Protein AF-F4BHX8-F1 (afdb_monomer)

Secondary structure (DSSP, 8-state):
-GGGGGGGSTT-TTPPEEEE-TT-S-EEEEEEEEPPP-S-TTSTT-TT-EEEEEEEESEEEEEEEETTEEEEE---

Mean predicted aligned error: 7.49 Å

Organism: NCBI:txid622488

pLDDT: mean 79.25, std 18.77, range [30.22, 94.0]

InterPro domains:
  IPR029062 Class I glutamine amidotransferase-like [G3DSA:3.40.50.880] (1-69)
  IPR029062 Class I glutamine amidotransferase-like [SSF52317] (1-56)

Sequence (76 aa):
MLAQLKSLIKGAENWPIFIKNKSEQFEARASMVEIQESDSIWFADMADTKAPIAVVRVVHYLKMITNNKLCYQARK

Structure (mmCIF, N/CA/C/O backbone):
data_AF-F4BHX8-F1
#
_entry.id   AF-F4BHX8-F1
#
loop_
_atom_site.group_PDB
_atom_site.id
_atom_site.type_symbol
_atom_site.label_atom_id
_atom_site.label_alt_id
_atom_site.label_comp_id
_atom_site.label_asym_id
_atom_site.label_entity_id
_atom_site.label_seq_id
_atom_site.pdbx_PDB_ins_code
_atom_site.Cartn_x
_atom_site.Cartn_y
_atom_site.Cartn_z
_atom_site.occupancy
_atom_site.B_iso_or_equiv
_atom_site.auth_seq_id
_atom_site.auth_comp_id
_atom_site.auth_asym_id
_atom_site.auth_atom_id
_atom_site.pdbx_PDB_model_num
ATOM 1 N N . MET A 1 1 ? -8.308 7.579 -0.764 1.00 76.44 1 MET A N 1
ATOM 2 C CA . MET A 1 1 ? -9.230 8.271 -1.686 1.00 76.44 1 MET A CA 1
ATOM 3 C C . MET A 1 1 ? -9.043 7.901 -3.161 1.00 76.44 1 MET A C 1
ATOM 5 O O . MET A 1 1 ? -10.036 7.903 -3.859 1.00 76.44 1 MET A O 1
ATOM 9 N N . LEU A 1 2 ? -7.874 7.487 -3.668 1.00 88.12 2 LEU A N 1
ATOM 10 C CA . LEU A 1 2 ? -7.780 7.004 -5.063 1.00 88.12 2 LEU A CA 1
ATOM 11 C C . LEU A 1 2 ? -8.559 5.690 -5.311 1.00 88.12 2 LEU A C 1
ATOM 13 O O . LEU A 1 2 ? -9.267 5.555 -6.301 1.00 88.12 2 LEU A O 1
ATOM 17 N N . ALA A 1 3 ? -8.517 4.761 -4.350 1.00 85.81 3 ALA A N 1
ATOM 18 C CA . ALA A 1 3 ? -9.198 3.464 -4.433 1.00 85.81 3 ALA A CA 1
ATOM 19 C C . ALA A 1 3 ? -10.728 3.532 -4.639 1.00 85.81 3 ALA A C 1
ATOM 21 O O . ALA A 1 3 ? -11.328 2.582 -5.132 1.00 85.81 3 ALA A O 1
ATOM 22 N N . GLN A 1 4 ? -11.373 4.646 -4.272 1.00 86.12 4 GLN A N 1
ATOM 23 C CA . GLN A 1 4 ? -12.817 4.835 -4.462 1.00 86.12 4 GLN A CA 1
ATOM 24 C C . GLN A 1 4 ? -13.180 5.238 -5.897 1.00 86.12 4 GLN A C 1
ATOM 26 O O . GLN A 1 4 ? -14.329 5.082 -6.294 1.00 86.12 4 GLN A O 1
ATOM 31 N N . LEU A 1 5 ? -12.209 5.707 -6.684 1.00 90.56 5 LEU A N 1
ATOM 32 C CA . LEU A 1 5 ? -12.386 6.107 -8.081 1.00 90.56 5 LEU A CA 1
ATOM 33 C C . LEU A 1 5 ? -12.117 4.953 -9.057 1.00 90.56 5 LEU A C 1
ATOM 35 O O . LEU A 1 5 ? -11.958 5.187 -10.252 1.00 90.56 5 LEU A O 1
ATOM 39 N N . LYS A 1 6 ? -12.059 3.704 -8.573 1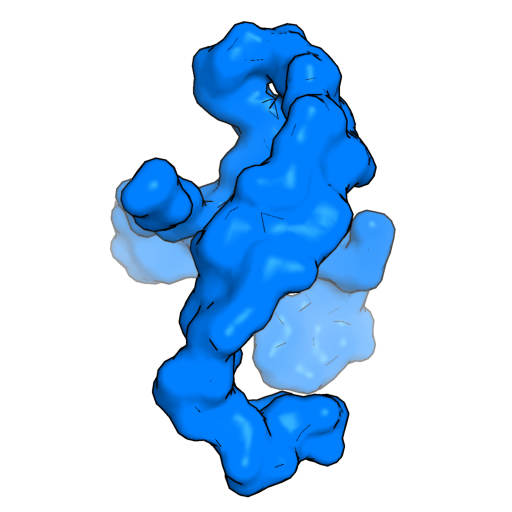.00 87.69 6 LYS A N 1
ATOM 40 C CA . LYS A 1 6 ? -11.694 2.542 -9.394 1.00 87.69 6 LYS A CA 1
ATOM 41 C C . LYS A 1 6 ? -12.593 2.327 -10.616 1.00 87.69 6 LYS A C 1
ATOM 43 O O . LYS A 1 6 ? -12.143 1.759 -11.596 1.00 87.69 6 LYS A O 1
ATOM 48 N N . SER A 1 7 ? -13.841 2.801 -10.581 1.00 88.44 7 SER A N 1
ATOM 49 C CA . SER A 1 7 ? -14.763 2.741 -11.724 1.00 88.44 7 SER A CA 1
ATOM 50 C C . SER A 1 7 ? -14.350 3.638 -12.895 1.00 88.44 7 SER A C 1
ATOM 52 O O . SER A 1 7 ? -14.818 3.430 -14.008 1.00 88.44 7 SER A O 1
ATOM 54 N N . LEU A 1 8 ? -13.498 4.636 -12.653 1.00 92.62 8 LEU A N 1
ATOM 55 C CA . LEU A 1 8 ? -13.018 5.583 -13.662 1.00 92.62 8 LEU A CA 1
ATOM 56 C C . LEU A 1 8 ? -11.645 5.194 -14.230 1.00 92.62 8 LEU A C 1
ATOM 58 O O . LEU A 1 8 ? -11.218 5.755 -15.236 1.00 92.62 8 LEU A O 1
ATOM 62 N N . ILE A 1 9 ? -10.941 4.259 -13.587 1.00 90.56 9 ILE A N 1
ATOM 63 C CA . ILE A 1 9 ? -9.556 3.901 -13.901 1.00 90.56 9 ILE A CA 1
ATOM 64 C C . ILE A 1 9 ? -9.552 2.513 -14.540 1.00 90.56 9 ILE A C 1
ATOM 66 O O . ILE A 1 9 ? -9.922 1.527 -13.908 1.00 90.56 9 ILE A O 1
ATOM 70 N N . LYS A 1 10 ? -9.121 2.425 -15.801 1.00 89.19 10 LYS A N 1
ATOM 71 C CA . LYS A 1 10 ? -9.001 1.142 -16.508 1.00 89.19 10 LYS A CA 1
ATOM 72 C C . LYS A 1 10 ? -7.950 0.260 -15.823 1.00 89.19 10 LYS A C 1
ATOM 74 O O . LYS A 1 10 ? -6.861 0.750 -15.534 1.00 89.19 10 LYS A O 1
ATOM 79 N N . GLY A 1 11 ? -8.262 -1.014 -15.578 1.00 87.12 11 GLY A N 1
ATOM 80 C CA . GLY A 1 11 ? -7.348 -1.948 -14.904 1.00 87.12 11 GLY A CA 1
ATOM 81 C C . GLY A 1 11 ? -7.369 -1.868 -13.369 1.00 87.12 11 GLY A C 1
ATOM 82 O O . GLY A 1 11 ? -6.589 -2.550 -12.705 1.00 87.12 11 GLY A O 1
ATOM 83 N N . ALA A 1 12 ? -8.240 -1.038 -12.781 1.00 89.56 12 ALA A N 1
ATOM 84 C CA . ALA A 1 12 ? -8.380 -0.883 -11.330 1.00 89.56 12 ALA A CA 1
ATOM 85 C C . ALA A 1 12 ? -9.501 -1.750 -10.720 1.00 89.56 12 ALA A C 1
ATOM 87 O O . ALA A 1 12 ? -9.860 -1.574 -9.553 1.00 89.56 12 ALA A O 1
ATOM 88 N N . GLU A 1 13 ? -10.078 -2.697 -11.464 1.00 86.69 13 GLU A N 1
ATOM 89 C CA . GLU A 1 13 ? -11.251 -3.481 -11.043 1.00 86.69 13 GLU A CA 1
ATOM 90 C C . GLU A 1 13 ? -10.980 -4.241 -9.734 1.00 86.69 13 GLU A C 1
ATOM 92 O O . GLU A 1 13 ? -11.825 -4.275 -8.826 1.00 86.69 13 GLU A O 1
ATOM 97 N N . ASN A 1 14 ? -9.752 -4.755 -9.622 1.00 86.38 14 ASN A N 1
ATOM 98 C CA . ASN A 1 14 ? -9.244 -5.531 -8.495 1.00 86.38 14 ASN A CA 1
ATOM 99 C C . ASN A 1 14 ? -8.718 -4.675 -7.337 1.00 86.38 14 ASN A C 1
ATOM 101 O O . ASN A 1 14 ? -8.224 -5.231 -6.360 1.00 86.38 14 ASN A O 1
ATOM 105 N N . TRP A 1 15 ? -8.795 -3.344 -7.403 1.00 87.06 15 TRP A N 1
ATOM 106 C CA . TRP A 1 15 ? -8.313 -2.523 -6.298 1.00 87.06 15 TRP A CA 1
ATOM 107 C C . TRP A 1 15 ? -9.125 -2.761 -5.015 1.00 87.06 15 TRP A C 1
ATOM 109 O O . TRP A 1 15 ? -10.365 -2.815 -5.057 1.00 87.06 15 TRP A O 1
ATOM 119 N N . PRO A 1 16 ? -8.443 -2.870 -3.861 1.00 86.25 16 PRO A N 1
ATOM 120 C CA . PRO A 1 16 ? -9.100 -3.033 -2.576 1.00 86.25 16 PRO A CA 1
ATOM 121 C C . PRO A 1 16 ? -9.810 -1.750 -2.157 1.00 86.25 16 PRO A C 1
ATOM 123 O O . PRO A 1 16 ? -9.420 -0.641 -2.525 1.00 86.25 16 PRO A O 1
ATOM 126 N N . ILE A 1 17 ? -10.797 -1.895 -1.280 1.00 83.94 17 ILE A N 1
ATOM 127 C CA . ILE A 1 17 ? -11.304 -0.770 -0.491 1.00 83.94 17 ILE A CA 1
ATOM 128 C C . ILE A 1 17 ? -10.612 -0.740 0.872 1.00 83.94 17 ILE A C 1
ATOM 130 O O . ILE A 1 17 ? -10.316 -1.784 1.459 1.00 83.94 17 ILE A O 1
ATOM 134 N N . PHE A 1 18 ? -10.375 0.465 1.381 1.00 84.75 18 PHE A N 1
ATOM 135 C CA . PHE A 1 18 ? -9.828 0.672 2.717 1.00 84.75 18 PHE A CA 1
ATOM 136 C C . PHE A 1 18 ? -10.966 0.743 3.737 1.00 84.75 18 PHE A C 1
ATOM 138 O O . PHE A 1 18 ? -11.841 1.602 3.624 1.00 84.75 18 PHE A O 1
ATOM 145 N N . ILE A 1 19 ? -10.939 -0.136 4.738 1.00 85.25 19 ILE A N 1
ATOM 146 C CA . ILE A 1 19 ? -11.890 -0.154 5.860 1.00 85.25 19 ILE A CA 1
ATOM 147 C C . ILE A 1 19 ? -11.158 -0.016 7.204 1.00 85.25 19 ILE A C 1
ATOM 149 O O . ILE A 1 19 ? -9.923 -0.076 7.264 1.00 85.25 19 I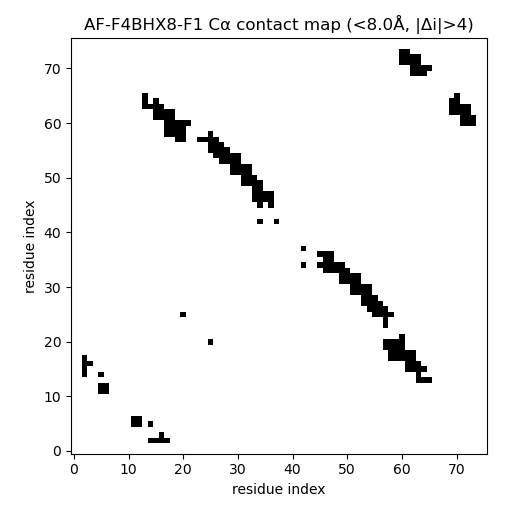LE A O 1
ATOM 153 N N . LYS A 1 20 ? -11.916 0.226 8.285 1.00 81.81 20 LYS A N 1
ATOM 154 C CA . LYS A 1 20 ? -11.364 0.407 9.638 1.00 81.81 20 LYS A CA 1
ATOM 155 C C . LYS A 1 20 ? -10.407 -0.725 10.010 1.00 81.81 20 LYS A C 1
ATOM 157 O O . LYS A 1 20 ? -10.613 -1.878 9.634 1.00 81.81 20 LYS A O 1
ATOM 162 N N . ASN A 1 21 ? -9.365 -0.373 10.760 1.00 80.81 21 ASN A N 1
ATOM 163 C CA . ASN A 1 21 ? -8.436 -1.348 11.320 1.00 80.81 21 ASN A CA 1
ATOM 164 C C . ASN A 1 21 ? -9.183 -2.364 12.184 1.00 80.81 21 ASN A C 1
ATOM 166 O O . ASN A 1 21 ? -10.130 -2.002 12.876 1.00 80.81 21 ASN A O 1
ATOM 170 N N . LYS A 1 22 ? -8.696 -3.610 12.225 1.00 81.81 22 LYS A N 1
ATOM 171 C CA . LYS A 1 22 ? -9.177 -4.611 13.193 1.00 81.81 22 LYS A CA 1
ATOM 172 C C . LYS A 1 22 ? -9.003 -4.175 14.649 1.00 81.81 22 LYS A C 1
ATOM 174 O O . LYS A 1 22 ? -9.745 -4.633 15.501 1.00 81.81 22 LYS A O 1
ATOM 179 N N . SER A 1 23 ? -8.005 -3.338 14.927 1.00 83.25 23 SER A N 1
ATOM 180 C CA . SER A 1 23 ? -7.778 -2.748 16.247 1.00 83.25 23 SER A CA 1
ATOM 181 C C . SER A 1 23 ? -8.811 -1.680 16.606 1.00 83.25 23 SER A C 1
ATOM 183 O O . SER A 1 23 ? -8.875 -1.281 17.760 1.00 83.25 23 SER A O 1
ATOM 185 N N . GLU A 1 24 ? -9.569 -1.183 15.621 1.00 85.06 24 GLU A N 1
ATOM 186 C CA . GLU A 1 24 ? -10.494 -0.047 15.734 1.00 85.06 24 GLU A CA 1
ATOM 187 C C . GLU A 1 24 ? -9.856 1.241 16.280 1.00 85.06 24 GLU A C 1
ATOM 189 O O . GLU A 1 24 ? -10.547 2.202 16.614 1.00 85.06 24 GLU A O 1
ATOM 194 N N . GLN A 1 25 ? -8.524 1.288 16.303 1.00 87.81 25 GLN A N 1
ATOM 195 C CA . GLN A 1 25 ? -7.727 2.393 16.808 1.00 87.81 25 GLN A CA 1
ATOM 196 C C . GLN A 1 25 ? -6.877 3.013 15.700 1.00 87.81 25 GLN A C 1
ATOM 198 O O . GLN A 1 25 ? -6.629 2.429 14.637 1.00 87.81 25 GLN A O 1
ATOM 203 N N . PHE A 1 26 ? -6.415 4.226 15.981 1.00 89.19 26 PHE A N 1
ATOM 204 C CA . PHE A 1 26 ? -5.365 4.874 15.216 1.00 89.19 26 PHE A CA 1
ATOM 205 C C . PHE A 1 26 ? -4.028 4.151 15.410 1.00 89.19 26 PHE A C 1
ATOM 207 O O . PHE A 1 26 ? -3.667 3.791 16.529 1.00 89.19 26 PHE A O 1
ATOM 214 N N . GLU A 1 27 ? -3.279 3.964 14.324 1.00 89.25 27 GLU A N 1
ATOM 215 C CA . GLU A 1 27 ? -1.965 3.325 14.351 1.00 89.25 27 GLU A CA 1
ATOM 216 C C . GLU A 1 27 ? -0.893 4.288 13.833 1.00 89.25 27 GLU A C 1
ATOM 218 O O . GLU A 1 27 ? -0.989 4.773 12.705 1.00 89.25 27 GLU A O 1
ATOM 223 N N . ALA A 1 28 ? 0.130 4.528 14.661 1.00 93.56 28 ALA A N 1
ATOM 224 C CA . ALA A 1 28 ? 1.368 5.222 14.317 1.00 93.56 28 ALA A CA 1
ATOM 225 C C . ALA A 1 28 ? 2.549 4.288 14.616 1.00 93.56 28 ALA A C 1
ATOM 227 O O . ALA A 1 28 ? 2.847 4.010 15.778 1.00 93.56 28 ALA A O 1
ATOM 228 N N . ARG A 1 29 ? 3.168 3.728 13.574 1.00 90.25 29 ARG A N 1
ATOM 229 C CA . ARG A 1 29 ? 4.207 2.690 13.684 1.00 90.25 29 ARG A CA 1
ATOM 230 C C . ARG A 1 29 ? 5.282 2.872 12.618 1.00 90.25 29 ARG A C 1
ATOM 232 O O . ARG A 1 29 ? 4.983 3.321 11.517 1.00 90.25 29 ARG A O 1
ATOM 239 N N . ALA A 1 30 ? 6.501 2.433 12.910 1.00 94.00 30 ALA A N 1
ATOM 240 C CA . ALA A 1 30 ? 7.480 2.094 11.880 1.00 94.00 30 ALA A CA 1
ATOM 241 C C . ALA A 1 30 ? 7.315 0.603 11.556 1.00 94.00 30 ALA A C 1
ATOM 243 O O . ALA A 1 30 ? 7.554 -0.240 12.419 1.00 94.00 30 ALA A O 1
ATOM 244 N N . SER A 1 31 ? 6.836 0.281 10.355 1.00 90.88 31 SER A N 1
ATOM 245 C CA . SER A 1 31 ? 6.566 -1.104 9.942 1.00 90.88 31 SER A CA 1
ATOM 246 C C . SER A 1 31 ? 7.595 -1.547 8.914 1.00 90.88 31 SER A C 1
ATOM 248 O O . SER A 1 31 ? 7.874 -0.807 7.973 1.00 90.88 31 SER A O 1
ATOM 250 N N . MET A 1 32 ? 8.147 -2.748 9.083 1.00 92.94 32 MET A N 1
ATOM 251 C CA . MET A 1 32 ? 8.993 -3.354 8.059 1.00 92.94 32 MET A CA 1
ATOM 252 C C . MET A 1 32 ? 8.109 -3.779 6.888 1.00 92.94 32 MET A C 1
ATOM 254 O O . MET A 1 32 ? 7.154 -4.530 7.083 1.00 92.94 32 MET A O 1
ATOM 258 N N . VAL A 1 33 ? 8.413 -3.292 5.690 1.00 92.31 33 VAL A N 1
ATOM 259 C CA . VAL A 1 33 ? 7.712 -3.679 4.463 1.00 92.31 33 VAL A CA 1
ATOM 260 C C . VAL A 1 33 ? 8.692 -4.290 3.476 1.00 92.31 33 VAL A C 1
ATOM 262 O O . VAL A 1 33 ? 9.880 -3.978 3.496 1.00 92.31 33 VAL A O 1
ATOM 265 N N . GLU A 1 34 ? 8.170 -5.161 2.622 1.00 93.31 34 GLU A N 1
ATOM 266 C CA . GLU A 1 34 ? 8.896 -5.807 1.534 1.00 93.31 34 GLU A CA 1
ATOM 267 C C . GLU A 1 34 ? 8.243 -5.399 0.215 1.00 93.31 34 GLU A C 1
ATOM 269 O O . GLU A 1 34 ? 7.017 -5.485 0.075 1.00 93.31 34 GLU A O 1
ATOM 274 N N . ILE A 1 35 ? 9.045 -4.942 -0.742 1.00 91.88 35 ILE A N 1
ATOM 275 C CA . ILE A 1 35 ? 8.556 -4.614 -2.081 1.00 91.88 35 ILE A CA 1
ATOM 276 C C . ILE A 1 35 ? 8.372 -5.922 -2.849 1.00 91.88 35 ILE A C 1
ATOM 278 O O . ILE A 1 35 ? 9.324 -6.662 -3.069 1.00 91.88 35 ILE A O 1
ATOM 282 N N . GLN A 1 36 ? 7.131 -6.216 -3.233 1.00 91.00 36 GLN A N 1
ATOM 283 C CA . GLN A 1 36 ? 6.812 -7.375 -4.064 1.00 91.00 36 GLN A CA 1
ATOM 284 C C . GLN A 1 36 ? 7.010 -7.037 -5.543 1.00 91.00 36 GLN A C 1
ATOM 286 O O . GLN A 1 36 ? 6.816 -5.890 -5.957 1.00 91.00 36 GLN A O 1
ATOM 291 N N . GLU A 1 37 ? 7.323 -8.053 -6.341 1.00 88.88 37 GLU A N 1
ATOM 292 C CA . GLU A 1 37 ? 7.328 -7.940 -7.796 1.00 88.88 37 GLU A CA 1
ATOM 293 C C . GLU A 1 37 ? 5.939 -7.507 -8.305 1.00 88.88 37 GLU A C 1
ATOM 295 O O . GLU A 1 37 ? 4.905 -8.049 -7.902 1.00 88.88 37 GLU A O 1
ATOM 300 N N . SER A 1 38 ? 5.904 -6.461 -9.132 1.00 87.25 38 SER A N 1
ATOM 301 C CA . SER A 1 38 ? 4.672 -5.900 -9.696 1.00 87.25 38 SER A CA 1
ATOM 302 C C . SER A 1 38 ? 4.969 -5.028 -10.915 1.00 87.25 38 SER A C 1
ATOM 304 O O . SER A 1 38 ? 6.068 -4.494 -11.039 1.00 87.25 38 SER A O 1
ATOM 306 N N . ASP A 1 39 ? 3.956 -4.775 -11.746 1.00 89.50 39 ASP A N 1
ATOM 307 C CA . ASP A 1 39 ? 4.040 -3.884 -12.919 1.00 89.50 39 ASP A CA 1
ATOM 308 C C . ASP A 1 39 ? 4.103 -2.377 -12.557 1.00 89.50 39 ASP A C 1
ATOM 310 O O . ASP A 1 39 ? 3.729 -1.504 -13.345 1.00 89.50 39 ASP A O 1
ATOM 314 N N . SER A 1 40 ? 4.516 -2.030 -11.333 1.00 88.56 40 SER A N 1
ATOM 315 C CA . SER A 1 40 ? 4.597 -0.641 -10.877 1.00 88.56 40 SER A CA 1
ATOM 316 C C . SER A 1 40 ? 5.846 0.045 -11.423 1.00 88.56 40 SER A C 1
ATOM 318 O O . SER A 1 40 ? 6.964 -0.269 -11.021 1.00 88.56 40 SER A O 1
ATOM 320 N N . ILE A 1 41 ? 5.652 1.090 -12.230 1.00 92.50 41 ILE A N 1
ATOM 321 C CA . ILE A 1 41 ? 6.742 1.941 -12.739 1.00 92.50 41 ILE A CA 1
ATOM 322 C C . ILE A 1 41 ? 7.596 2.585 -11.633 1.00 92.50 41 ILE A C 1
ATOM 324 O O . ILE A 1 41 ? 8.733 2.971 -11.876 1.00 92.50 41 ILE A O 1
ATOM 328 N N . TRP A 1 42 ? 7.050 2.721 -10.421 1.00 91.94 42 TRP A N 1
ATOM 329 C CA . TRP A 1 42 ? 7.722 3.370 -9.292 1.00 91.94 42 TRP A CA 1
ATOM 330 C C . TRP A 1 42 ? 8.671 2.443 -8.537 1.00 91.94 42 TRP A C 1
ATOM 332 O O . TRP A 1 42 ? 9.516 2.928 -7.792 1.00 91.94 42 TRP A O 1
ATOM 342 N N . PHE A 1 43 ? 8.499 1.128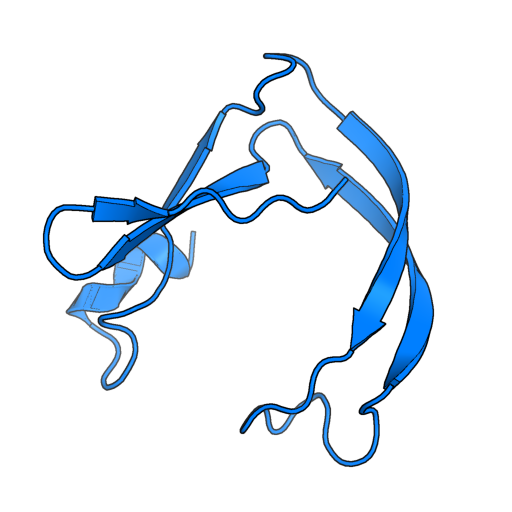 -8.688 1.00 92.19 43 PHE A N 1
ATOM 343 C CA . PHE A 1 43 ? 9.234 0.111 -7.932 1.00 92.19 43 PHE A CA 1
ATOM 344 C C . PHE A 1 43 ? 10.074 -0.793 -8.844 1.00 92.19 43 PHE A C 1
ATOM 346 O O . PHE A 1 43 ? 10.404 -1.914 -8.458 1.00 92.19 43 PHE A O 1
ATOM 353 N N . ALA A 1 44 ? 10.405 -0.314 -10.048 1.00 91.06 44 ALA A N 1
ATOM 354 C CA . ALA A 1 44 ? 11.270 -1.028 -10.979 1.00 91.06 44 ALA A CA 1
ATOM 355 C C . ALA A 1 44 ? 12.604 -1.383 -10.305 1.00 91.06 44 ALA A C 1
ATOM 357 O O . ALA A 1 44 ? 13.205 -0.540 -9.641 1.00 91.06 44 ALA A O 1
ATOM 358 N N . ASP A 1 45 ? 13.027 -2.640 -10.448 1.00 91.38 45 ASP A N 1
ATOM 359 C CA . ASP A 1 45 ? 14.266 -3.191 -9.880 1.00 91.38 45 ASP A CA 1
ATOM 360 C C . ASP A 1 45 ? 14.388 -3.101 -8.344 1.00 91.38 45 ASP A C 1
ATOM 362 O O . ASP A 1 45 ? 15.476 -3.245 -7.789 1.00 91.38 45 ASP A O 1
ATOM 366 N N . MET A 1 46 ? 13.272 -2.895 -7.633 1.00 93.00 46 MET A N 1
ATOM 367 C CA . MET A 1 46 ? 13.245 -2.812 -6.165 1.00 93.00 46 MET A CA 1
ATOM 368 C C . MET A 1 46 ? 12.633 -4.044 -5.485 1.00 93.00 46 MET A C 1
ATOM 370 O O . MET A 1 46 ? 12.466 -4.033 -4.262 1.00 93.00 46 MET A O 1
ATOM 374 N N . ALA A 1 47 ? 12.285 -5.092 -6.238 1.00 93.00 47 ALA A N 1
ATOM 375 C CA . ALA A 1 47 ? 11.733 -6.330 -5.684 1.00 93.00 47 ALA A CA 1
ATOM 376 C C . ALA A 1 47 ? 12.636 -6.912 -4.575 1.00 93.00 47 ALA A C 1
ATOM 378 O O . ALA A 1 47 ? 13.853 -6.736 -4.588 1.00 93.00 47 ALA A O 1
ATOM 379 N N . ASP A 1 48 ? 12.017 -7.541 -3.575 1.00 91.06 48 ASP A N 1
ATOM 380 C CA . ASP A 1 48 ? 12.642 -8.131 -2.380 1.00 91.06 48 ASP A CA 1
ATOM 381 C C . ASP A 1 48 ? 13.337 -7.145 -1.422 1.00 91.06 48 ASP A C 1
ATOM 383 O O . ASP A 1 48 ? 13.835 -7.536 -0.359 1.00 91.06 48 ASP A O 1
ATOM 387 N N . THR A 1 49 ? 13.320 -5.843 -1.723 1.00 91.06 49 THR A N 1
ATOM 388 C CA . THR A 1 49 ? 13.868 -4.821 -0.825 1.00 91.06 49 THR A CA 1
ATOM 389 C C . THR A 1 49 ? 13.031 -4.722 0.448 1.00 91.06 49 THR A C 1
ATOM 391 O O . THR A 1 4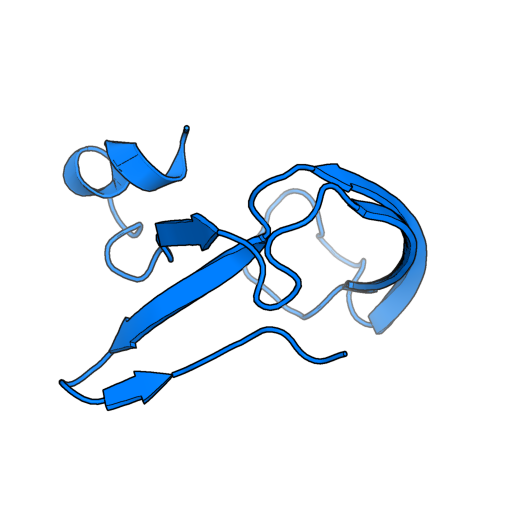9 ? 11.813 -4.528 0.392 1.00 91.06 49 THR A O 1
ATOM 394 N N . LYS A 1 50 ? 13.699 -4.796 1.607 1.00 93.31 50 LYS A N 1
ATOM 395 C CA . LYS A 1 50 ? 13.091 -4.659 2.939 1.00 93.31 50 LYS A CA 1
ATOM 396 C C . LYS A 1 50 ? 13.525 -3.364 3.599 1.00 93.31 50 LYS A C 1
ATOM 398 O O . LYS A 1 50 ? 14.717 -3.141 3.798 1.00 93.31 50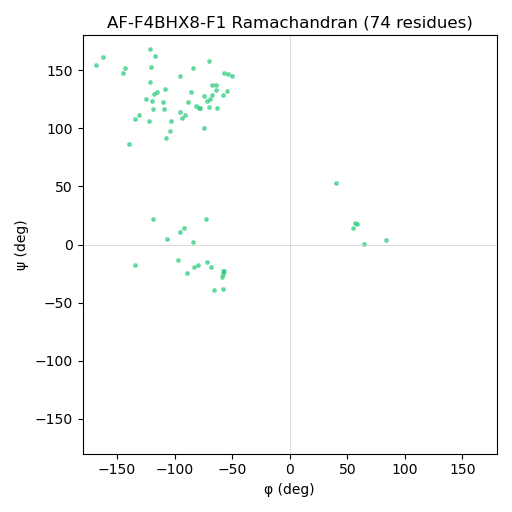 LYS A O 1
ATOM 403 N N . ALA A 1 51 ? 12.561 -2.528 3.965 1.00 92.06 51 ALA A N 1
ATOM 404 C CA . ALA A 1 51 ? 12.833 -1.251 4.614 1.00 92.06 51 ALA A CA 1
ATOM 405 C C . ALA A 1 51 ? 11.759 -0.897 5.658 1.00 92.06 51 ALA A C 1
ATOM 407 O O . ALA A 1 51 ? 10.584 -1.234 5.478 1.00 92.06 51 ALA A O 1
ATOM 408 N N . PRO A 1 52 ? 12.126 -0.202 6.752 1.00 93.25 52 PRO A N 1
ATOM 409 C CA . PRO A 1 52 ? 11.153 0.346 7.683 1.00 93.25 52 PRO A CA 1
ATOM 410 C C . PRO A 1 52 ? 10.470 1.575 7.070 1.00 93.25 52 PRO A C 1
ATOM 412 O O . PRO A 1 52 ? 11.131 2.523 6.653 1.00 93.25 52 PRO A O 1
ATOM 415 N N . ILE A 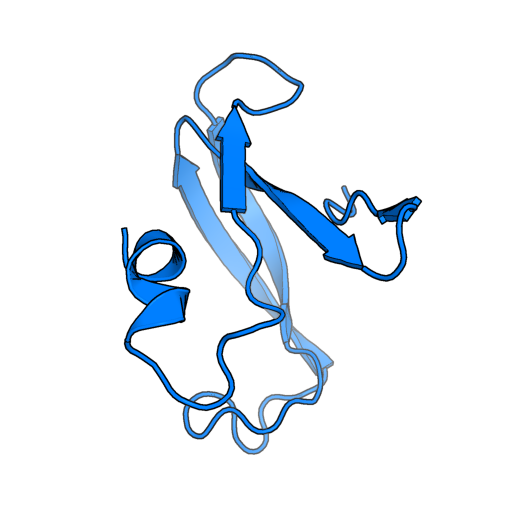1 53 ? 9.139 1.584 7.057 1.00 93.81 53 ILE A N 1
ATOM 416 C CA . ILE A 1 53 ? 8.325 2.692 6.548 1.00 93.81 53 ILE A CA 1
ATOM 417 C C . ILE A 1 53 ? 7.401 3.206 7.650 1.00 93.81 53 ILE A C 1
ATOM 419 O O . ILE A 1 53 ? 6.821 2.439 8.424 1.00 93.81 53 ILE A O 1
ATOM 423 N N . ALA A 1 54 ? 7.254 4.529 7.718 1.00 93.69 54 ALA A N 1
ATOM 424 C CA . ALA A 1 54 ? 6.315 5.171 8.624 1.00 93.69 54 ALA A CA 1
ATOM 425 C C . ALA A 1 54 ? 4.867 4.897 8.184 1.00 93.69 54 ALA A C 1
ATOM 427 O O . ALA A 1 54 ? 4.467 5.196 7.059 1.00 93.69 54 ALA A O 1
ATOM 428 N N . VAL A 1 55 ? 4.063 4.356 9.094 1.00 90.88 55 VAL A N 1
ATOM 429 C CA . VAL A 1 55 ? 2.637 4.092 8.906 1.00 90.88 55 VAL A CA 1
ATOM 430 C C . VAL A 1 55 ? 1.867 4.901 9.934 1.00 90.88 55 VAL A C 1
ATOM 432 O O . VAL A 1 55 ? 2.001 4.666 11.131 1.00 90.88 55 VAL A O 1
ATOM 435 N N . VAL A 1 56 ? 1.047 5.841 9.463 1.00 92.00 56 VAL A N 1
ATOM 436 C CA . VAL A 1 56 ? 0.206 6.689 10.315 1.00 92.00 56 VAL A CA 1
ATOM 437 C C . VAL A 1 56 ? -1.198 6.747 9.723 1.00 92.00 56 VAL A C 1
ATOM 439 O O . VAL A 1 56 ? -1.392 7.325 8.653 1.00 92.00 56 VAL A O 1
ATOM 442 N N . ARG A 1 57 ? -2.178 6.087 10.355 1.00 83.62 57 ARG A N 1
ATOM 443 C CA . ARG A 1 57 ? -3.549 5.976 9.814 1.00 83.62 57 ARG A CA 1
ATOM 444 C C . ARG A 1 57 ? -4.570 5.426 10.808 1.00 83.62 57 ARG A C 1
ATOM 446 O O . ARG A 1 57 ? -4.255 4.609 11.664 1.00 83.62 57 ARG A O 1
ATOM 453 N N . VAL A 1 58 ? -5.838 5.783 10.593 1.00 81.12 58 VAL A N 1
ATOM 454 C CA . VAL A 1 58 ? -7.008 5.187 11.279 1.00 81.12 58 VAL A CA 1
ATOM 455 C C . VAL A 1 58 ? -7.570 3.959 10.529 1.00 81.12 58 VAL A C 1
ATOM 457 O O . VAL A 1 58 ? -8.225 3.099 11.110 1.00 81.12 58 VAL A O 1
ATOM 460 N N . VAL A 1 59 ? -7.340 3.863 9.214 1.00 75.75 59 VAL A N 1
ATOM 461 C CA . VAL A 1 59 ? -8.025 2.914 8.311 1.00 75.75 59 VAL A CA 1
ATOM 462 C C . VAL A 1 59 ? -6.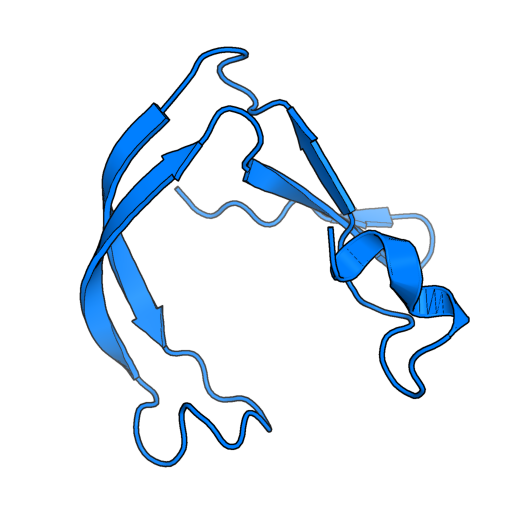982 2.185 7.465 1.00 75.75 59 VAL A C 1
ATOM 464 O O . VAL A 1 59 ? -6.384 2.858 6.638 1.00 75.75 59 VAL A O 1
ATOM 467 N N . HIS A 1 60 ? -6.740 0.878 7.631 1.00 68.75 60 HIS A N 1
ATOM 468 C CA . HIS A 1 60 ? -5.695 0.075 6.950 1.00 68.75 60 HIS A CA 1
ATOM 469 C C . HIS A 1 60 ? -6.174 -1.274 6.404 1.00 68.75 60 HIS A C 1
ATOM 471 O O . HIS A 1 60 ? -5.500 -1.830 5.542 1.00 68.75 60 HIS A O 1
ATOM 477 N N . TYR A 1 61 ? -7.316 -1.814 6.840 1.00 64.75 61 TYR A N 1
ATOM 478 C CA . TYR A 1 61 ? -7.709 -3.148 6.383 1.00 64.75 61 TYR A CA 1
ATOM 479 C C . TYR A 1 61 ? -8.112 -3.107 4.906 1.00 64.75 61 TYR A C 1
ATOM 481 O O . TYR A 1 61 ? -9.054 -2.408 4.529 1.00 64.75 61 TYR A O 1
ATOM 489 N N . LEU A 1 62 ? -7.377 -3.845 4.074 1.00 65.12 62 LEU A N 1
ATOM 490 C CA . LEU A 1 62 ? -7.703 -4.037 2.668 1.00 65.12 62 LEU A CA 1
ATOM 491 C C . LEU A 1 62 ? -8.766 -5.127 2.565 1.00 65.12 62 LEU A C 1
ATOM 493 O O . LEU A 1 62 ? -8.544 -6.271 2.970 1.00 65.12 62 LEU A O 1
ATOM 497 N N . LYS A 1 63 ? -9.927 -4.771 2.017 1.00 55.88 63 LYS A N 1
ATOM 498 C CA . LYS A 1 63 ? -10.944 -5.743 1.616 1.00 55.88 63 LYS A CA 1
ATOM 499 C C . LYS A 1 63 ? -10.888 -5.893 0.100 1.00 55.88 63 LYS A C 1
ATOM 501 O O . LYS A 1 63 ? -11.323 -4.999 -0.627 1.00 55.88 63 LYS A O 1
ATOM 506 N N . MET A 1 64 ? -10.342 -7.019 -0.350 1.00 55.31 64 MET A N 1
ATOM 507 C CA . MET A 1 64 ? -10.404 -7.457 -1.744 1.00 55.31 64 MET A CA 1
ATOM 508 C C . MET A 1 64 ? -11.715 -8.221 -1.946 1.00 55.31 64 MET A C 1
ATOM 510 O O . MET A 1 64 ? -12.058 -9.091 -1.143 1.00 55.31 64 MET A O 1
ATOM 514 N N . ILE A 1 65 ? -12.463 -7.887 -2.995 1.00 52.56 65 ILE A N 1
ATOM 515 C CA . ILE A 1 65 ? -13.627 -8.666 -3.428 1.00 52.56 65 ILE A CA 1
ATOM 516 C C . ILE A 1 65 ? -13.172 -9.447 -4.658 1.00 52.56 65 ILE A C 1
ATOM 518 O O . ILE A 1 65 ? -13.126 -8.889 -5.749 1.00 52.56 65 ILE A O 1
ATOM 522 N N . THR A 1 66 ? -12.801 -10.715 -4.484 1.00 42.22 66 THR A N 1
ATOM 523 C CA . THR A 1 66 ? -12.462 -11.620 -5.592 1.00 42.22 66 THR A CA 1
ATOM 524 C C . THR A 1 66 ? -13.334 -12.875 -5.501 1.00 42.22 66 THR A C 1
ATOM 526 O O . THR A 1 66 ? -13.420 -13.505 -4.450 1.00 42.22 66 THR A O 1
ATOM 529 N N . ASN A 1 67 ? -14.052 -13.209 -6.583 1.00 36.41 67 ASN A N 1
ATOM 530 C CA . ASN A 1 67 ? -14.882 -14.420 -6.732 1.00 36.41 67 ASN A CA 1
ATOM 531 C C . ASN A 1 67 ? -15.702 -14.830 -5.492 1.00 36.41 67 ASN A C 1
ATOM 533 O O . ASN A 1 67 ? -15.623 -15.968 -5.030 1.00 36.41 67 ASN A O 1
ATOM 537 N N . ASN A 1 68 ? -16.496 -13.901 -4.946 1.00 35.59 68 ASN A N 1
ATOM 538 C CA . ASN A 1 68 ? -17.412 -14.156 -3.825 1.00 35.59 68 ASN A CA 1
ATOM 539 C C . ASN A 1 68 ? -16.744 -14.734 -2.553 1.00 35.59 68 ASN A C 1
ATOM 541 O O . ASN A 1 68 ? -17.423 -15.269 -1.677 1.00 35.59 68 ASN A O 1
ATOM 545 N N . LYS A 1 69 ? -15.416 -14.604 -2.423 1.00 30.22 69 LYS A N 1
ATOM 546 C CA . LYS A 1 69 ? -14.644 -14.965 -1.232 1.00 30.22 69 LYS A CA 1
ATOM 547 C C . LYS A 1 69 ? -14.021 -13.711 -0.622 1.00 30.22 69 LYS A C 1
ATOM 549 O O . LYS A 1 69 ? -13.420 -12.883 -1.302 1.00 30.22 69 LYS A O 1
ATOM 554 N N . LEU A 1 70 ? -14.192 -13.565 0.690 1.00 39.41 70 LEU A N 1
ATOM 555 C CA . LEU A 1 70 ? -13.553 -12.522 1.488 1.00 39.41 70 LEU A CA 1
ATOM 556 C C . LEU A 1 70 ? -12.076 -12.880 1.685 1.00 39.41 70 LEU A C 1
ATOM 558 O O . LEU A 1 70 ? -11.741 -13.695 2.541 1.00 39.41 70 LEU A O 1
ATOM 562 N N . CYS A 1 71 ? -11.194 -12.263 0.902 1.00 40.03 71 CYS A N 1
ATOM 563 C CA . CYS A 1 71 ? -9.752 -12.377 1.090 1.00 40.03 71 CYS A CA 1
ATOM 564 C C . CYS A 1 71 ? -9.252 -11.187 1.918 1.00 40.03 71 CYS A C 1
ATOM 566 O O . CYS A 1 71 ? -9.312 -10.034 1.485 1.00 40.03 71 CYS A O 1
ATOM 568 N N . TYR A 1 72 ? -8.772 -11.472 3.129 1.00 45.78 72 TYR A N 1
ATOM 569 C CA . TYR A 1 72 ? -8.178 -10.483 4.024 1.00 45.78 72 TYR A CA 1
ATOM 570 C C . TYR A 1 72 ? -6.660 -10.468 3.826 1.00 45.78 72 TYR A C 1
ATOM 572 O O . TYR A 1 72 ? -5.974 -11.394 4.251 1.00 45.78 72 TYR A O 1
ATOM 580 N N . GLN A 1 73 ? -6.124 -9.413 3.214 1.00 46.34 73 GLN A N 1
ATOM 581 C CA . GLN A 1 73 ? -4.680 -9.181 3.153 1.00 46.34 73 GLN A CA 1
ATOM 582 C C . GLN A 1 73 ? -4.311 -8.029 4.083 1.00 46.34 73 GLN A C 1
ATOM 584 O O . GLN A 1 73 ? -4.329 -6.857 3.726 1.00 46.34 73 GLN A O 1
ATOM 589 N N . ALA A 1 74 ? -3.978 -8.405 5.309 1.00 39.78 74 ALA A N 1
ATOM 590 C CA . ALA A 1 74 ? -3.095 -7.643 6.172 1.00 39.78 74 ALA A CA 1
ATOM 591 C C . ALA A 1 74 ? -2.226 -8.696 6.858 1.00 39.78 74 ALA A C 1
ATOM 593 O O . ALA A 1 74 ? -2.617 -9.245 7.893 1.00 39.78 74 ALA A O 1
ATOM 594 N N . ARG A 1 75 ? -1.120 -9.082 6.206 1.00 36.84 75 ARG A N 1
ATOM 595 C CA . ARG A 1 75 ? -0.083 -9.857 6.891 1.00 36.84 75 ARG A CA 1
ATOM 596 C C . ARG A 1 75 ? 0.453 -8.940 7.992 1.00 36.84 75 ARG A C 1
ATOM 598 O O . ARG A 1 75 ? 0.865 -7.822 7.692 1.00 36.84 75 ARG A O 1
ATOM 605 N N . LYS A 1 76 ? 0.283 -9.372 9.242 1.00 35.53 76 LYS A N 1
ATOM 606 C CA . LYS A 1 76 ? 1.016 -8.807 10.376 1.00 35.53 76 LYS A CA 1
ATOM 607 C C . LYS A 1 76 ? 2.496 -9.111 10.210 1.00 35.53 76 LYS A C 1
ATOM 609 O O . LYS A 1 76 ? 2.781 -10.189 9.641 1.00 35.53 76 LYS A O 1
#

Foldseek 3Di:
DVLVCLVVDPPSPQFWDWAFDPVQDWDWDFDWDADDDDPDPVCPPVHRPIDTDTDTDRIHWTFTDDPNDTDTDDDD

Solvent-accessible surface area (backbone atoms only — not comparable to full-atom values): 4938 Å² total; per-residue (Å²): 119,71,59,78,49,29,91,79,40,89,91,30,81,76,56,38,47,78,36,68,27,94,80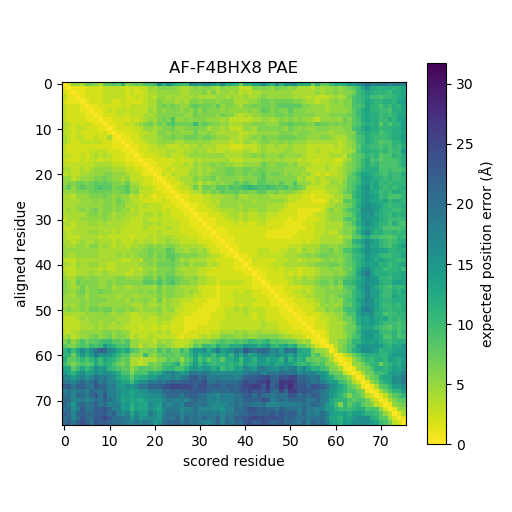,74,45,76,44,78,46,78,42,78,44,68,39,70,84,69,97,47,86,89,52,68,96,38,54,76,44,72,47,78,41,85,42,76,46,55,55,69,36,35,47,36,86,52,93,97,40,88,48,77,64,73,86,126

Radius of gyration: 14.06 Å; Cα contacts (8 Å, |Δi|>4): 108; chains: 1; bounding box: 32×23×33 Å

Nearest PDB structures (foldseek):
  6lyl-assembly1_A  TM=9.585E-01  e=1.689E-03  Salmonella enterica subsp. enterica serovar Typhimurium str. LT2
  4r7g-assembly1_A  TM=9.852E-01  e=5.161E-03  Salmonella enterica subsp. enterica serovar Typhimurium str. LT2
  6jt7-assembly1_A  TM=9.563E-01  e=4.559E-03  Salmo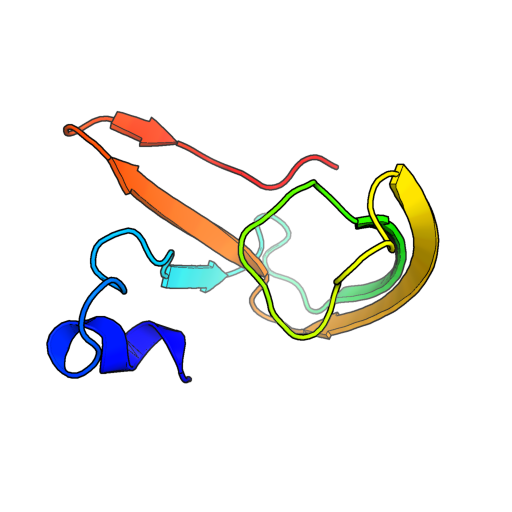nella enterica subsp. enterica serovar Typhimurium
  6jta-assembly1_A  TM=9.584E-01  e=5.492E-03  Salmonella enterica subsp. enterica serovar Typhimurium
  6lyk-assembly1_A  TM=9.565E-01  e=6.615E-03  Salmonella enterica subsp. enterica serovar Typhimurium str. LT2